Protein AF-A0AAW0WXD3-F1 (afdb_monomer)

Organism: Cherax quadricarinatus (NCBI:txid27406)

Nearest PDB structures (foldseek):
  3vmf-assembly1_B  TM=7.651E-01  e=6.359E-06  Aeropyrum pernix K1
  6xa1-assembly1_j  TM=8.093E-01  e=1.278E-04  Homo sapiens
  7zkt-assembly1_B  TM=1.974E-01  e=4.517E-01  Physcomitrium patens
  7zkt-assembly4_G  TM=2.011E-01  e=3.976E-01  Physcomitrium patens
  5j9s-assembly1_A  TM=2.166E-01  e=5.446E+00  Homo sapiens

Solvent-accessible surface area (backbone atoms only — not comparable to full-atom values): 7555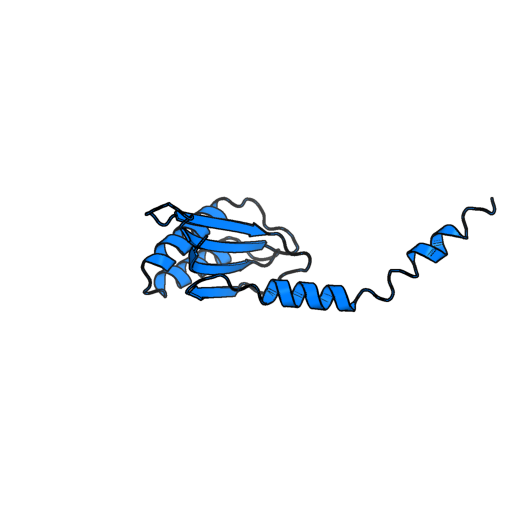 Å² total; per-residue (Å²): 114,50,37,58,41,16,37,25,39,37,37,29,26,86,60,59,69,67,59,55,52,51,52,52,50,53,51,48,74,70,51,87,47,75,62,55,45,56,29,48,54,51,50,51,55,54,58,72,68,54,90,75,64,46,77,32,7,41,36,37,43,30,21,35,28,27,53,82,94,52,92,63,73,45,74,47,76,47,80,43,72,52,99,56,67,42,88,53,75,48,75,46,75,30,77,61,33,70,67,55,62,70,62,52,53,53,52,54,57,55,57,71,61,65,76,60,69,70,52,62,74,54,63,69,67,70,70,69,81,79,120

pLDDT: mean 82.94, std 17.71, range [42.84, 97.44]

Radius of gyration: 19.72 Å; Cα contacts (8 Å, |Δi|>4): 209; chains: 1; bounding box: 39×28×71 Å

Secondary structure (DSSP, 8-state):
-EEEEEEEEEE-TTS-HHHHHHHHHHHHHH---HHHHHHHHHHHHHHHT-S---TT-EEEEEEEEE-TT--S-EEEEEEE--SS---S-EEEEEETS---HHHHHHHHHHHTTTTSHHHHHHHTTSSTT--

Structure (mmCIF, N/CA/C/O backbone):
data_AF-A0AAW0WXD3-F1
#
_entry.id   AF-A0AAW0WXD3-F1
#
loop_
_atom_site.group_PDB
_atom_site.id
_atom_site.type_symbol
_atom_site.label_atom_id
_atom_site.label_alt_id
_atom_site.label_comp_id
_atom_site.label_asym_id
_atom_site.label_entity_id
_atom_site.label_seq_id
_atom_site.pdbx_PDB_ins_code
_atom_site.Cartn_x
_atom_site.Cartn_y
_atom_site.Cartn_z
_atom_site.occupancy
_atom_site.B_iso_or_equiv
_atom_site.auth_seq_id
_atom_site.auth_comp_id
_atom_site.auth_asym_id
_atom_site.auth_atom_id
_atom_site.pdbx_PDB_model_num
ATOM 1 N N . MET A 1 1 ? -19.578 1.939 1.995 1.00 70.44 1 MET A N 1
ATOM 2 C CA . MET A 1 1 ? -18.272 1.509 2.557 1.00 70.44 1 MET A CA 1
ATOM 3 C C . MET A 1 1 ? -17.551 2.735 3.099 1.00 70.44 1 MET A C 1
ATOM 5 O O . MET A 1 1 ? -17.352 3.675 2.342 1.00 70.44 1 MET A O 1
ATOM 9 N N . SER A 1 2 ? -17.209 2.759 4.388 1.00 84.81 2 SER A N 1
ATOM 10 C CA . SER A 1 2 ? -16.475 3.871 5.017 1.00 84.81 2 SER A CA 1
ATOM 11 C C . SER A 1 2 ? -15.031 3.469 5.303 1.00 84.81 2 SER A C 1
ATOM 13 O O . SER A 1 2 ? -14.809 2.387 5.843 1.00 84.81 2 SER A O 1
ATOM 15 N N . VAL A 1 3 ? -14.066 4.338 5.000 1.00 88.19 3 VAL A N 1
ATOM 16 C CA . VAL A 1 3 ? -12.642 4.118 5.304 1.00 88.19 3 VAL A CA 1
ATOM 17 C C . VAL A 1 3 ? -12.271 4.937 6.531 1.00 88.19 3 VAL A C 1
ATOM 19 O O . VAL A 1 3 ? -12.545 6.131 6.575 1.00 88.19 3 VAL A O 1
ATOM 22 N N . LYS A 1 4 ? -11.640 4.321 7.530 1.00 89.31 4 LYS A N 1
ATOM 23 C CA . LYS A 1 4 ? -11.129 5.035 8.704 1.00 89.31 4 LYS A CA 1
ATOM 24 C C . LYS A 1 4 ? -9.805 5.714 8.381 1.00 89.31 4 LYS A C 1
ATOM 26 O O . LYS A 1 4 ? -9.699 6.936 8.447 1.00 89.31 4 LYS A O 1
ATOM 31 N N . GLU A 1 5 ? -8.825 4.919 7.971 1.00 92.31 5 GLU A N 1
ATOM 32 C CA . GLU A 1 5 ? -7.511 5.374 7.520 1.00 92.31 5 GLU A CA 1
ATOM 33 C C . GLU A 1 5 ? -7.030 4.477 6.382 1.00 92.31 5 GLU A C 1
ATOM 35 O O . GLU A 1 5 ? -7.223 3.257 6.426 1.00 92.31 5 GLU A O 1
ATOM 40 N N . GLY A 1 6 ? -6.435 5.095 5.367 1.00 94.38 6 GLY A N 1
ATOM 41 C CA . GLY A 1 6 ? -5.891 4.428 4.196 1.00 94.38 6 GLY A CA 1
ATOM 42 C C . GLY A 1 6 ? -4.425 4.771 3.968 1.00 94.38 6 GLY A C 1
ATOM 43 O O . GLY A 1 6 ? -3.950 5.852 4.321 1.00 94.38 6 GLY A O 1
ATOM 44 N N . VAL A 1 7 ? -3.731 3.828 3.348 1.00 95.12 7 VAL A N 1
ATOM 45 C CA . VAL A 1 7 ? -2.370 3.904 2.830 1.00 95.12 7 VAL A CA 1
ATOM 46 C C . VAL A 1 7 ? -2.447 3.655 1.330 1.00 95.12 7 VAL A C 1
ATOM 48 O O . VAL A 1 7 ? -3.154 2.760 0.864 1.00 95.12 7 VAL A O 1
ATOM 51 N N . THR A 1 8 ? -1.719 4.455 0.566 1.00 95.25 8 THR A N 1
ATOM 52 C CA . THR A 1 8 ? -1.429 4.203 -0.844 1.00 95.25 8 THR A CA 1
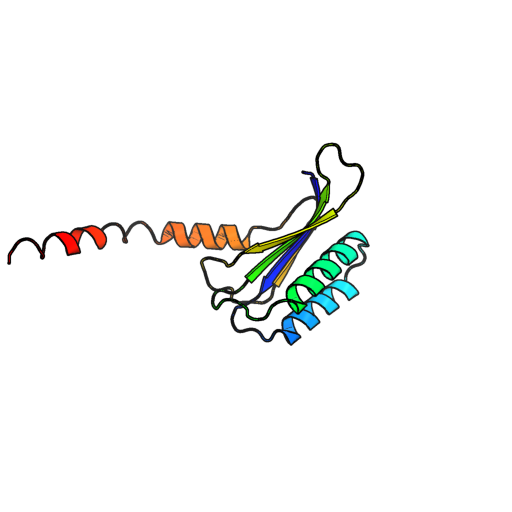ATOM 53 C C . THR A 1 8 ? 0.076 4.080 -0.990 1.00 95.25 8 THR A C 1
ATOM 55 O O . THR A 1 8 ? 0.787 5.005 -0.610 1.00 95.25 8 THR A O 1
ATOM 58 N N . LEU A 1 9 ? 0.554 2.939 -1.483 1.00 95.44 9 LEU A N 1
ATOM 59 C CA . LEU A 1 9 ? 1.973 2.651 -1.683 1.00 95.44 9 LEU A CA 1
ATOM 60 C C . LEU A 1 9 ? 2.252 2.465 -3.176 1.00 95.44 9 LEU A C 1
ATOM 62 O O . LEU A 1 9 ? 1.652 1.601 -3.817 1.00 95.44 9 LEU A O 1
ATOM 66 N N . HIS A 1 10 ? 3.170 3.261 -3.710 1.00 94.38 10 HIS A N 1
ATOM 67 C CA . HIS A 1 10 ? 3.672 3.187 -5.076 1.00 94.38 10 HIS A CA 1
ATOM 68 C C . HIS A 1 10 ? 5.020 2.478 -5.074 1.00 94.38 10 HIS A C 1
ATOM 70 O O . HIS A 1 10 ? 5.943 2.926 -4.404 1.00 94.38 10 HIS A O 1
ATOM 76 N N . ILE A 1 11 ? 5.135 1.384 -5.821 1.00 95.88 11 ILE A N 1
ATOM 77 C CA . ILE A 1 11 ? 6.328 0.540 -5.868 1.00 95.88 11 ILE A CA 1
ATOM 78 C C . ILE A 1 11 ? 6.857 0.537 -7.310 1.00 95.88 11 ILE A C 1
ATOM 80 O O . ILE A 1 11 ? 6.129 0.092 -8.201 1.00 95.88 11 ILE A O 1
ATOM 84 N N . PRO A 1 12 ? 8.085 1.019 -7.574 1.00 95.44 12 PRO A N 1
ATOM 85 C CA . PRO A 1 12 ? 8.717 0.922 -8.891 1.00 95.44 12 PRO A CA 1
ATOM 86 C C . PRO A 1 12 ? 8.890 -0.530 -9.348 1.00 95.44 12 PRO A C 1
ATOM 88 O O . PRO A 1 12 ? 8.996 -1.436 -8.528 1.00 95.44 12 PRO A O 1
ATOM 91 N N . GLY A 1 13 ? 8.920 -0.767 -10.660 1.00 94.81 13 GLY A N 1
ATOM 92 C CA . GLY A 1 13 ? 9.076 -2.120 -11.212 1.00 94.81 13 GLY A CA 1
ATOM 93 C C . GLY A 1 13 ? 10.490 -2.697 -11.110 1.00 94.81 13 GLY A C 1
ATOM 94 O O . GLY A 1 13 ? 10.668 -3.909 -11.151 1.00 94.81 13 GLY A O 1
ATOM 95 N N . ASP A 1 14 ? 11.483 -1.824 -10.971 1.00 93.56 14 ASP A N 1
ATOM 96 C CA . ASP A 1 14 ? 12.921 -2.105 -10.929 1.00 93.56 14 ASP A CA 1
ATOM 97 C C . ASP A 1 14 ? 13.514 -2.079 -9.512 1.00 93.56 14 ASP A C 1
ATOM 99 O O . ASP A 1 14 ? 14.718 -2.266 -9.348 1.00 93.56 14 ASP A O 1
ATOM 103 N N . ILE A 1 15 ? 12.687 -1.873 -8.484 1.00 94.75 15 ILE A N 1
ATOM 104 C CA . ILE A 1 15 ? 13.152 -1.800 -7.096 1.00 94.75 15 ILE A CA 1
ATOM 105 C C . ILE A 1 15 ? 13.407 -3.184 -6.492 1.00 94.75 15 ILE A C 1
ATOM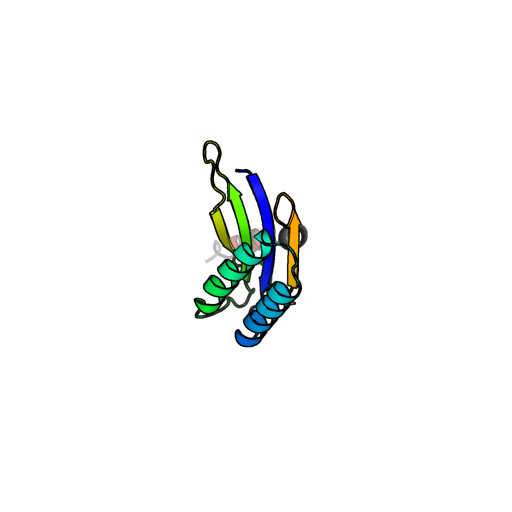 107 O O . ILE A 1 15 ? 12.691 -4.152 -6.774 1.00 94.75 15 ILE A O 1
ATOM 111 N N . PHE A 1 16 ? 14.379 -3.278 -5.582 1.00 93.12 16 PHE A N 1
ATOM 112 C CA . PHE A 1 16 ? 14.591 -4.502 -4.819 1.00 93.12 16 PHE A CA 1
ATOM 113 C C . PHE A 1 16 ? 13.506 -4.679 -3.749 1.00 93.12 16 PHE A C 1
ATOM 115 O O . PHE A 1 16 ? 13.200 -3.769 -2.980 1.00 93.12 16 PHE A O 1
ATOM 122 N N . PHE A 1 17 ? 12.967 -5.896 -3.625 1.00 91.75 17 PHE A N 1
ATOM 123 C CA . PHE A 1 17 ? 11.935 -6.218 -2.627 1.00 91.75 17 PHE A CA 1
ATOM 124 C C . PHE A 1 17 ? 12.325 -5.846 -1.195 1.00 91.75 17 PHE A C 1
ATOM 126 O O . PHE A 1 17 ? 11.482 -5.391 -0.422 1.00 91.75 17 PHE A O 1
ATOM 133 N N . GLN A 1 18 ? 13.599 -6.025 -0.840 1.00 93.31 18 GLN A N 1
ATOM 134 C CA . GLN A 1 18 ? 14.088 -5.703 0.497 1.00 93.31 18 GLN A CA 1
ATOM 135 C C . GLN A 1 18 ? 13.971 -4.204 0.805 1.00 93.31 18 GLN A C 1
ATOM 137 O O . GLN A 1 18 ? 13.637 -3.848 1.932 1.00 93.31 18 GLN A O 1
ATOM 142 N N . GLU A 1 19 ? 14.181 -3.330 -0.182 1.00 94.25 19 GLU A N 1
ATOM 143 C CA . GLU A 1 19 ? 14.034 -1.881 -0.006 1.00 94.25 19 GLU A CA 1
ATOM 144 C C . GLU A 1 19 ? 12.576 -1.510 0.271 1.00 94.25 19 GLU A C 1
ATOM 146 O O . GLU A 1 19 ? 12.297 -0.731 1.179 1.00 94.25 19 GLU A O 1
ATOM 151 N N . VAL A 1 20 ? 11.632 -2.145 -0.429 1.00 95.81 20 VAL A N 1
ATOM 152 C CA . VAL A 1 20 ? 10.192 -1.962 -0.184 1.00 95.81 20 VAL A CA 1
ATOM 153 C C . VAL A 1 20 ? 9.813 -2.418 1.227 1.00 95.81 20 VAL A C 1
ATOM 155 O O . VAL A 1 20 ? 9.076 -1.728 1.928 1.00 95.81 20 VAL A O 1
ATOM 158 N N . ILE A 1 21 ? 10.329 -3.569 1.670 1.00 95.75 21 ILE A N 1
ATOM 159 C CA . ILE A 1 21 ? 10.083 -4.098 3.019 1.00 95.75 21 ILE A CA 1
ATOM 160 C C . ILE A 1 21 ? 10.633 -3.150 4.089 1.00 95.75 21 ILE A C 1
ATOM 162 O O . ILE A 1 21 ? 9.926 -2.857 5.054 1.00 95.75 21 ILE A O 1
ATOM 166 N N . ASN A 1 22 ? 11.864 -2.663 3.920 1.00 96.06 22 ASN A N 1
ATOM 167 C CA . ASN A 1 22 ? 12.487 -1.721 4.850 1.00 96.06 22 ASN A CA 1
ATOM 168 C C . ASN A 1 22 ? 11.680 -0.421 4.929 1.00 96.06 22 ASN A C 1
ATOM 170 O O . ASN A 1 22 ? 11.369 0.042 6.023 1.00 96.06 22 ASN A O 1
ATOM 174 N N . TYR A 1 23 ? 11.247 0.100 3.781 1.00 96.75 23 TYR A N 1
ATOM 175 C CA . TYR A 1 23 ? 10.425 1.304 3.701 1.00 96.75 23 TYR A CA 1
ATOM 176 C C . TYR A 1 23 ? 9.088 1.160 4.445 1.00 96.75 23 TYR A C 1
ATOM 178 O O . TYR A 1 23 ? 8.684 2.048 5.196 1.00 96.75 23 TYR A O 1
ATOM 186 N N . ILE A 1 24 ? 8.411 0.013 4.307 1.00 96.31 24 ILE A N 1
ATOM 187 C CA . ILE A 1 24 ? 7.173 -0.266 5.054 1.00 96.31 24 ILE A CA 1
ATOM 188 C C . ILE A 1 24 ? 7.455 -0.373 6.560 1.00 96.31 24 ILE A C 1
ATOM 190 O O . ILE A 1 24 ? 6.665 0.113 7.368 1.00 96.31 24 ILE A O 1
ATOM 194 N N . TRP A 1 25 ? 8.575 -0.978 6.964 1.00 96.25 25 TRP A N 1
ATOM 195 C CA . TRP A 1 25 ? 8.963 -1.051 8.375 1.00 96.25 25 TRP A CA 1
ATOM 196 C C . TRP A 1 25 ? 9.230 0.322 8.990 1.00 96.25 25 TRP A C 1
ATOM 198 O O . TRP A 1 25 ? 8.764 0.594 10.096 1.00 96.25 25 TRP A O 1
ATOM 208 N N . GLU A 1 26 ? 9.927 1.204 8.277 1.00 95.88 26 GLU A N 1
ATOM 209 C CA . GLU A 1 26 ? 10.135 2.587 8.712 1.00 95.88 26 GLU A CA 1
ATOM 210 C C . GLU A 1 26 ? 8.799 3.316 8.895 1.00 95.88 26 GLU A C 1
ATOM 212 O O . GLU A 1 26 ? 8.589 3.989 9.905 1.00 95.88 26 GLU A O 1
ATOM 217 N N . ALA A 1 27 ? 7.849 3.107 7.980 1.00 94.81 27 ALA A N 1
ATOM 218 C CA . ALA A 1 27 ? 6.505 3.665 8.077 1.00 94.81 27 ALA A CA 1
ATOM 219 C C . ALA A 1 27 ? 5.714 3.158 9.296 1.00 94.81 27 ALA A C 1
ATOM 221 O O . ALA A 1 27 ? 5.023 3.941 9.956 1.00 94.81 27 ALA A O 1
ATOM 222 N N . ILE A 1 28 ? 5.829 1.864 9.610 1.00 95.88 28 ILE A N 1
ATOM 223 C CA . ILE A 1 28 ? 5.248 1.251 10.814 1.00 95.88 28 ILE A CA 1
ATOM 224 C C . ILE A 1 28 ? 5.857 1.882 12.067 1.00 95.88 28 ILE A C 1
ATOM 226 O O . ILE A 1 28 ? 5.131 2.276 12.974 1.00 95.88 28 ILE A O 1
ATOM 230 N N . ASN A 1 29 ? 7.178 2.029 12.117 1.00 95.62 29 ASN A N 1
ATOM 231 C CA . ASN A 1 29 ? 7.855 2.580 13.290 1.00 95.62 29 ASN A CA 1
ATOM 232 C C . ASN A 1 29 ? 7.578 4.080 13.478 1.00 95.62 29 ASN A C 1
ATOM 234 O O . ASN A 1 29 ? 7.520 4.564 14.608 1.00 95.62 29 ASN A O 1
ATOM 238 N N . ALA A 1 30 ? 7.369 4.819 12.386 1.00 94.44 30 ALA A N 1
ATOM 239 C CA . ALA A 1 30 ? 7.071 6.247 12.425 1.00 94.44 30 ALA A CA 1
ATOM 240 C C . ALA A 1 30 ? 5.603 6.558 12.772 1.00 94.44 30 ALA A C 1
ATOM 242 O O . ALA A 1 30 ? 5.303 7.645 13.279 1.00 94.44 30 ALA A O 1
ATOM 243 N N . THR A 1 31 ? 4.662 5.646 12.497 1.00 94.00 31 THR A N 1
ATOM 244 C CA . THR A 1 31 ? 3.237 5.920 12.718 1.00 94.00 31 THR A CA 1
ATOM 245 C C . THR A 1 31 ? 2.826 5.762 14.180 1.00 94.00 31 THR A C 1
ATOM 247 O O . THR A 1 31 ? 3.096 4.761 14.840 1.00 94.00 31 THR A O 1
ATOM 250 N N . LYS A 1 32 ? 2.084 6.751 14.687 1.00 94.81 32 LYS A N 1
ATOM 251 C CA . LYS A 1 32 ? 1.456 6.705 16.018 1.00 94.81 32 LYS A CA 1
ATOM 252 C C . LYS A 1 32 ? 0.021 6.175 15.980 1.00 94.81 32 LYS A C 1
ATOM 254 O O . LYS A 1 32 ? -0.583 5.984 17.032 1.00 94.81 32 LYS A O 1
ATOM 259 N N . SER A 1 33 ? -0.555 5.974 14.790 1.00 93.75 33 SER A N 1
ATOM 260 C CA . SER A 1 33 ? -1.944 5.525 14.673 1.00 93.75 33 SER A CA 1
ATOM 261 C C . SER A 1 33 ? -2.042 4.001 14.763 1.00 93.75 33 SER A C 1
ATOM 263 O O . SER A 1 33 ? -1.525 3.315 13.875 1.00 93.75 33 SER A O 1
ATOM 265 N N . PRO A 1 34 ? -2.778 3.445 15.745 1.00 93.00 34 PRO A N 1
ATOM 266 C CA . PRO A 1 34 ? -2.992 2.002 15.839 1.00 93.00 34 PRO A CA 1
ATOM 267 C C . PRO A 1 34 ? -3.775 1.439 14.641 1.00 93.00 34 PRO A C 1
ATOM 269 O O . PRO A 1 34 ? -3.691 0.245 14.359 1.00 93.00 34 PRO A O 1
ATOM 272 N N . PHE A 1 35 ? -4.526 2.270 13.908 1.00 94.00 35 PHE A N 1
ATOM 273 C CA . PHE A 1 35 ? -5.221 1.831 12.696 1.00 94.00 35 PHE A CA 1
ATOM 274 C C . PHE A 1 35 ? -4.249 1.703 11.523 1.00 94.00 35 PHE A C 1
ATOM 276 O O . PHE A 1 35 ? -4.261 0.676 10.847 1.00 94.00 35 PHE A O 1
ATOM 283 N N . LEU A 1 36 ? -3.352 2.680 11.332 1.00 94.81 36 LEU A N 1
ATOM 284 C CA . LEU A 1 36 ? -2.288 2.576 10.329 1.00 94.81 36 LEU A CA 1
ATOM 285 C C . LEU A 1 36 ? -1.347 1.405 10.614 1.00 94.81 36 LEU A C 1
ATOM 287 O O . LEU A 1 36 ? -0.943 0.745 9.666 1.00 94.81 36 LEU A O 1
ATOM 291 N N . HIS A 1 37 ? -1.058 1.089 11.882 1.00 95.94 37 HIS A N 1
ATOM 292 C CA . HIS A 1 37 ? -0.305 -0.123 12.243 1.00 95.94 37 HIS A CA 1
ATOM 293 C C . HIS A 1 37 ? -0.935 -1.388 11.642 1.00 95.94 37 HIS A C 1
ATOM 295 O O . HIS A 1 37 ? -0.252 -2.156 10.967 1.00 95.94 37 HIS A O 1
ATOM 301 N N . LYS A 1 38 ? -2.254 -1.574 11.801 1.00 95.44 38 LYS A N 1
ATOM 302 C CA . LYS A 1 38 ? -2.982 -2.716 11.210 1.00 95.44 38 LYS A CA 1
ATOM 303 C C . LYS A 1 38 ? -2.940 -2.711 9.679 1.00 95.44 38 LYS A C 1
ATOM 305 O O . LYS A 1 38 ? -2.782 -3.765 9.058 1.00 95.44 38 LYS A O 1
ATOM 310 N N . VAL A 1 39 ? -3.076 -1.532 9.073 1.00 96.25 39 VAL A N 1
ATOM 311 C CA . VAL A 1 39 ? -3.030 -1.373 7.614 1.00 96.25 39 VAL A CA 1
ATOM 312 C C . VAL A 1 39 ? -1.643 -1.729 7.076 1.00 96.25 39 VAL A C 1
ATOM 314 O O . VAL A 1 39 ? -1.540 -2.589 6.205 1.00 96.25 39 VAL A O 1
ATOM 317 N N . TYR A 1 40 ? -0.577 -1.144 7.622 1.00 97.44 40 TYR A N 1
ATOM 318 C CA . TYR A 1 40 ? 0.792 -1.426 7.194 1.00 97.44 40 TYR A CA 1
ATOM 319 C C . TYR A 1 40 ? 1.203 -2.877 7.437 1.00 97.44 40 TYR A C 1
ATOM 321 O O . TYR A 1 40 ? 1.856 -3.458 6.577 1.00 97.44 40 TYR A O 1
ATOM 329 N N . ALA A 1 41 ? 0.786 -3.493 8.548 1.00 96.25 41 ALA A N 1
ATOM 330 C CA . ALA A 1 41 ? 1.036 -4.914 8.785 1.00 96.25 41 ALA A CA 1
ATOM 331 C C . ALA A 1 41 ? 0.437 -5.788 7.668 1.00 96.25 41 ALA A C 1
ATOM 333 O O . ALA A 1 41 ? 1.084 -6.719 7.191 1.00 96.25 41 ALA A O 1
ATOM 334 N N . SER A 1 42 ? -0.763 -5.444 7.193 1.00 96.69 42 SER A N 1
ATOM 335 C CA . SER A 1 42 ? -1.410 -6.149 6.080 1.00 96.69 42 SER A CA 1
ATOM 336 C C . SER A 1 42 ? -0.693 -5.894 4.749 1.00 96.69 42 SER A C 1
ATOM 338 O O . SER A 1 42 ? -0.460 -6.831 3.990 1.00 96.69 42 SER A O 1
ATOM 340 N N . VAL A 1 43 ? -0.263 -4.652 4.484 1.00 96.56 43 VAL A N 1
ATOM 341 C CA . VAL A 1 43 ? 0.560 -4.317 3.304 1.00 96.56 43 VAL A CA 1
ATOM 342 C C . VAL A 1 43 ? 1.877 -5.091 3.309 1.00 96.56 43 VAL A C 1
ATOM 344 O O . VAL A 1 43 ? 2.281 -5.619 2.277 1.00 96.56 43 VAL A O 1
ATOM 347 N N . LEU A 1 44 ? 2.539 -5.196 4.462 1.00 96.56 44 LEU A N 1
ATOM 348 C CA . LEU A 1 44 ? 3.801 -5.914 4.601 1.00 96.56 44 LEU A CA 1
ATOM 349 C C . LEU A 1 44 ? 3.635 -7.402 4.274 1.00 96.56 44 LEU A C 1
ATOM 351 O O . LEU A 1 44 ? 4.463 -7.966 3.561 1.00 96.56 44 LEU A O 1
ATOM 355 N N . THR A 1 45 ? 2.565 -8.031 4.767 1.00 96.12 45 THR A N 1
ATOM 356 C CA . THR A 1 45 ? 2.215 -9.420 4.432 1.00 96.12 45 THR A CA 1
ATOM 357 C C . THR A 1 45 ? 2.009 -9.595 2.929 1.00 96.12 45 THR A C 1
ATOM 359 O O . THR A 1 45 ? 2.580 -10.508 2.335 1.00 96.12 45 THR A O 1
ATOM 362 N N . GLU A 1 46 ? 1.261 -8.688 2.297 1.00 94.75 46 GLU A N 1
ATOM 363 C CA . GLU A 1 46 ? 1.018 -8.717 0.853 1.00 94.75 46 GLU A CA 1
ATOM 364 C C . GLU A 1 46 ? 2.311 -8.575 0.044 1.00 94.75 46 GLU A C 1
ATOM 366 O O . GLU A 1 46 ? 2.528 -9.348 -0.887 1.00 94.75 46 GLU A O 1
ATOM 371 N N . VAL A 1 47 ? 3.193 -7.640 0.417 1.00 94.50 47 VAL A N 1
ATOM 372 C CA . VAL A 1 47 ? 4.479 -7.420 -0.264 1.00 94.50 47 VAL A CA 1
ATOM 373 C C . VAL A 1 47 ? 5.419 -8.611 -0.092 1.00 94.50 47 VAL A C 1
ATOM 375 O O . VAL A 1 47 ? 6.035 -9.032 -1.068 1.00 94.50 47 VAL A O 1
ATOM 378 N N . LYS A 1 48 ? 5.486 -9.216 1.101 1.00 93.75 48 LYS A N 1
ATOM 379 C CA . LYS A 1 48 ? 6.271 -10.442 1.338 1.00 93.75 48 LYS A CA 1
ATOM 380 C C . LYS A 1 48 ? 5.783 -11.633 0.507 1.00 93.75 48 LYS A C 1
ATOM 382 O O . LYS A 1 48 ? 6.573 -12.518 0.198 1.00 93.75 48 LYS A O 1
ATOM 387 N N . GLY A 1 49 ? 4.498 -11.663 0.152 1.00 92.75 49 GLY A N 1
ATOM 388 C CA . GLY A 1 49 ? 3.914 -12.691 -0.711 1.00 92.75 49 GLY A CA 1
ATOM 389 C C . GLY A 1 49 ? 4.165 -12.485 -2.210 1.00 92.75 49 GLY A C 1
ATOM 390 O O . GLY A 1 49 ? 3.827 -13.361 -3.011 1.00 92.75 49 GLY A O 1
ATOM 391 N N . LEU A 1 50 ? 4.731 -11.346 -2.625 1.00 90.94 50 LEU A N 1
ATOM 392 C CA . LEU A 1 50 ? 4.999 -11.068 -4.035 1.00 90.94 50 LEU A CA 1
ATOM 393 C C . LEU A 1 50 ? 6.221 -11.847 -4.526 1.00 90.94 50 LEU A C 1
ATOM 395 O O . LEU A 1 50 ? 7.288 -11.818 -3.926 1.00 90.94 50 LEU A O 1
ATOM 399 N N . ARG A 1 51 ? 6.073 -12.504 -5.682 1.00 89.06 51 ARG A N 1
ATOM 400 C CA . ARG A 1 51 ? 7.191 -13.171 -6.376 1.00 89.06 51 ARG A CA 1
ATOM 401 C C . ARG A 1 51 ? 7.908 -12.257 -7.366 1.00 89.06 51 ARG A C 1
ATOM 403 O O . ARG A 1 51 ? 9.088 -12.439 -7.630 1.00 89.06 51 ARG A O 1
ATOM 410 N N . LYS A 1 52 ? 7.171 -11.316 -7.959 1.00 91.00 52 LYS A N 1
ATOM 411 C CA . LYS A 1 52 ? 7.669 -10.344 -8.938 1.00 91.00 52 LYS A CA 1
ATOM 412 C C . LYS A 1 52 ? 6.837 -9.066 -8.890 1.00 91.00 52 LYS A C 1
ATOM 414 O O . LYS A 1 52 ? 5.641 -9.131 -8.600 1.00 91.00 52 LYS A O 1
ATOM 419 N N . ILE A 1 53 ? 7.463 -7.939 -9.207 1.00 93.38 53 ILE A N 1
ATOM 420 C CA . ILE A 1 53 ? 6.790 -6.662 -9.463 1.00 93.38 53 ILE A CA 1
ATOM 421 C C . ILE A 1 53 ? 6.733 -6.490 -10.987 1.00 93.38 53 ILE A C 1
ATOM 423 O O . ILE A 1 53 ? 7.630 -6.934 -11.701 1.00 93.38 53 ILE A O 1
ATOM 427 N N . ASN A 1 54 ? 5.632 -5.947 -11.507 1.00 95.62 54 ASN A N 1
ATOM 428 C CA . ASN A 1 54 ? 5.513 -5.654 -12.935 1.00 95.62 54 ASN A CA 1
ATOM 429 C C . ASN A 1 54 ? 6.508 -4.544 -13.331 1.00 95.62 54 ASN A C 1
ATOM 431 O O . ASN A 1 54 ? 6.821 -3.699 -12.503 1.00 95.62 54 ASN A O 1
ATOM 435 N N . GLU A 1 55 ? 6.963 -4.505 -14.585 1.00 95.31 55 GLU A N 1
ATOM 436 C CA . GLU A 1 55 ? 7.902 -3.482 -15.080 1.00 95.31 55 GLU A CA 1
ATOM 437 C C . GLU A 1 55 ? 7.394 -2.037 -14.913 1.00 95.31 55 GLU A C 1
ATOM 439 O O . GLU A 1 55 ? 8.177 -1.126 -14.638 1.00 95.31 55 GLU A O 1
ATOM 444 N N . ASN A 1 56 ? 6.073 -1.835 -14.998 1.00 93.62 56 ASN A N 1
ATOM 445 C CA . ASN A 1 56 ? 5.432 -0.545 -14.751 1.00 93.62 56 ASN A CA 1
ATOM 446 C C . ASN A 1 56 ? 5.304 -0.222 -13.253 1.00 93.62 56 ASN A C 1
ATOM 448 O O . ASN A 1 56 ? 4.937 0.894 -12.885 1.00 93.62 56 ASN A O 1
ATOM 452 N N . GLY A 1 57 ? 5.622 -1.173 -12.381 1.00 95.69 57 GLY A N 1
ATOM 453 C CA . GLY A 1 57 ? 5.476 -1.073 -10.939 1.00 95.69 57 GLY A CA 1
ATOM 454 C C . GLY A 1 57 ? 4.159 -1.643 -10.420 1.00 95.69 57 GLY A C 1
ATOM 455 O O . GLY A 1 57 ? 3.425 -2.360 -11.104 1.00 95.69 57 GLY A O 1
ATOM 456 N N . LEU A 1 58 ? 3.866 -1.334 -9.162 1.00 94.94 58 LEU A N 1
ATOM 457 C CA . LEU A 1 58 ? 2.676 -1.776 -8.449 1.00 94.94 58 LEU A CA 1
ATOM 458 C C . LEU A 1 58 ? 2.156 -0.654 -7.550 1.00 94.94 58 LEU A C 1
ATOM 460 O O . LEU A 1 58 ? 2.921 -0.025 -6.825 1.00 94.94 58 LEU A O 1
ATOM 464 N N . VAL A 1 59 ? 0.843 -0.438 -7.559 1.00 94.62 59 VAL A N 1
ATOM 465 C CA . VAL A 1 59 ? 0.154 0.420 -6.590 1.00 94.62 59 VAL A CA 1
ATOM 466 C C . VAL A 1 59 ? -0.642 -0.451 -5.630 1.00 94.62 59 VAL A C 1
ATOM 468 O O . VAL A 1 59 ? -1.432 -1.294 -6.063 1.00 94.62 59 VAL A O 1
ATOM 471 N N . ILE A 1 60 ? -0.457 -0.240 -4.330 1.00 95.50 60 ILE A N 1
ATOM 472 C CA . ILE A 1 60 ? -1.217 -0.908 -3.274 1.00 95.50 60 ILE A CA 1
ATOM 473 C C . ILE A 1 60 ? -2.082 0.123 -2.554 1.00 95.50 60 ILE A C 1
ATOM 475 O O . ILE A 1 60 ? -1.569 1.055 -1.943 1.00 95.50 60 ILE A O 1
ATOM 479 N N . TYR A 1 61 ? -3.394 -0.083 -2.593 1.00 94.81 61 TYR A N 1
ATOM 480 C CA . TYR A 1 61 ? -4.377 0.634 -1.788 1.00 94.81 61 TYR A CA 1
ATOM 481 C C . TYR A 1 61 ? -4.763 -0.244 -0.608 1.00 94.81 61 TYR A C 1
ATOM 483 O O . TYR A 1 61 ? -5.349 -1.305 -0.809 1.00 94.81 61 TYR A O 1
ATOM 491 N N . ALA A 1 62 ? -4.444 0.172 0.611 1.00 95.75 62 ALA A N 1
ATOM 492 C CA . ALA A 1 62 ? -4.743 -0.597 1.811 1.00 95.75 62 ALA A CA 1
ATOM 493 C C . ALA A 1 62 ? -5.408 0.280 2.857 1.00 95.75 62 ALA A C 1
ATOM 495 O O . ALA A 1 62 ? -4.936 1.381 3.120 1.00 95.75 62 ALA A O 1
ATOM 496 N N . GLY A 1 63 ? -6.529 -0.145 3.426 1.00 95.94 63 GLY A N 1
ATOM 497 C CA . GLY A 1 63 ? -7.278 0.717 4.330 1.00 95.94 63 GLY A CA 1
ATOM 498 C C . GLY A 1 63 ? -8.158 -0.047 5.288 1.00 95.94 63 GLY A C 1
ATOM 499 O O . GLY A 1 63 ? -8.680 -1.112 4.968 1.00 95.94 63 GLY A O 1
ATOM 500 N N . LEU A 1 64 ? -8.326 0.527 6.473 1.00 95.25 64 LEU A N 1
ATOM 501 C CA . LEU A 1 64 ? -9.215 -0.001 7.488 1.00 95.25 64 LEU A CA 1
ATOM 502 C C . LEU A 1 64 ? -10.645 0.442 7.156 1.00 95.25 64 LEU A C 1
ATOM 504 O O . LEU A 1 64 ? -11.013 1.599 7.373 1.00 95.25 64 LEU A O 1
ATOM 508 N N . CYS A 1 65 ? -11.428 -0.464 6.585 1.00 93.00 65 CYS A N 1
ATOM 509 C CA . CYS A 1 65 ? -12.742 -0.215 6.011 1.00 93.00 65 CYS A CA 1
ATOM 510 C C . CYS A 1 65 ? -13.841 -0.859 6.857 1.00 93.00 65 CYS A C 1
ATOM 512 O O . CYS A 1 65 ? -13.615 -1.842 7.549 1.00 93.00 65 CYS A O 1
ATOM 514 N N . ARG A 1 66 ? -15.048 -0.309 6.779 1.00 92.00 66 ARG A N 1
ATOM 515 C CA . ARG A 1 66 ? -16.258 -0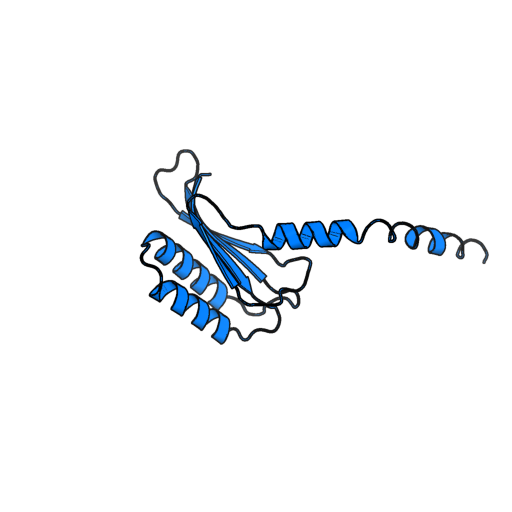.900 7.355 1.00 92.00 66 ARG A CA 1
ATOM 516 C C . ARG A 1 66 ? -17.353 -0.913 6.300 1.00 92.00 66 ARG A C 1
ATOM 518 O O . ARG A 1 66 ? -17.565 0.098 5.609 1.00 92.00 66 ARG A O 1
ATOM 525 N N . ARG A 1 67 ? -18.025 -2.052 6.146 1.00 86.94 67 ARG A N 1
ATOM 526 C CA . ARG A 1 67 ? -19.183 -2.172 5.255 1.00 86.94 67 ARG A CA 1
ATOM 527 C C . ARG A 1 67 ? -20.427 -1.613 5.926 1.00 86.94 67 ARG A C 1
ATOM 529 O O . ARG A 1 67 ? -20.475 -1.385 7.130 1.00 86.94 67 ARG A O 1
ATOM 536 N N . GLU A 1 68 ? -21.420 -1.302 5.111 1.00 84.31 68 GLU A N 1
ATOM 537 C CA . GLU A 1 68 ? -22.698 -0.829 5.624 1.00 84.31 68 GLU A CA 1
ATOM 538 C C . GLU A 1 68 ? -23.416 -1.982 6.333 1.00 84.31 68 GLU A C 1
ATOM 540 O O . GLU A 1 68 ? -23.482 -3.083 5.796 1.00 84.31 68 GLU A O 1
ATOM 545 N N . GLY A 1 69 ? -23.882 -1.745 7.560 1.00 84.81 69 GLY A N 1
ATOM 546 C CA . GLY A 1 69 ? -24.491 -2.778 8.406 1.00 84.81 69 GLY A CA 1
ATOM 547 C C . GLY A 1 69 ? -23.508 -3.611 9.240 1.00 84.81 69 GLY A C 1
ATOM 548 O O . GLY A 1 69 ? -23.947 -4.326 10.135 1.00 84.81 69 GLY A O 1
ATOM 549 N N . GLU A 1 70 ? -22.195 -3.485 9.026 1.00 86.50 70 GLU A N 1
ATOM 550 C CA . GLU A 1 70 ? -21.184 -4.164 9.845 1.00 86.50 70 GLU A CA 1
ATOM 551 C C . GLU A 1 70 ? -20.707 -3.274 10.998 1.00 86.50 70 GLU A C 1
ATOM 553 O O . GLU A 1 70 ? -20.544 -2.059 10.851 1.00 86.50 70 GLU A O 1
ATOM 558 N N . GLN A 1 71 ? -20.473 -3.875 12.168 1.00 78.69 71 GLN A N 1
ATOM 559 C CA . GLN A 1 71 ? -19.941 -3.156 13.331 1.00 78.69 71 GLN A CA 1
ATOM 560 C C . GLN A 1 71 ? -18.412 -3.056 13.306 1.00 78.69 71 GLN A C 1
ATOM 562 O O . GLN A 1 71 ? -17.854 -2.048 13.750 1.00 78.69 71 GLN A O 1
ATOM 567 N N . GLU A 1 72 ? -17.734 -4.069 12.766 1.00 89.81 72 GLU A N 1
ATOM 568 C CA . GLU A 1 72 ? -16.280 -4.184 12.818 1.00 89.81 72 GLU A CA 1
ATOM 569 C C . GLU A 1 72 ? -15.590 -3.575 11.597 1.00 89.81 72 GLU A C 1
ATOM 571 O O . GLU A 1 72 ? -16.145 -3.484 10.504 1.00 89.81 72 GLU A O 1
ATOM 576 N N . TYR A 1 73 ? -14.356 -3.122 11.808 1.00 89.69 73 TYR A N 1
ATOM 577 C CA . TYR A 1 73 ? -13.503 -2.650 10.729 1.00 89.69 73 TYR A CA 1
ATOM 578 C C . TYR A 1 73 ? -12.565 -3.770 10.272 1.00 89.69 73 TYR A C 1
ATOM 580 O O . TYR A 1 73 ? -11.820 -4.319 11.086 1.00 89.69 73 TYR A O 1
ATOM 588 N N . GLU A 1 74 ? -12.525 -4.019 8.967 1.00 93.69 74 GLU A N 1
ATOM 589 C CA . GLU A 1 74 ? -11.617 -4.955 8.304 1.00 93.69 74 GLU A CA 1
ATOM 590 C C . GLU A 1 74 ? -10.542 -4.206 7.505 1.00 93.69 74 GLU A C 1
ATOM 592 O O . GLU A 1 74 ? -10.772 -3.109 6.993 1.00 93.69 74 GLU A O 1
ATOM 597 N N . VAL A 1 75 ? -9.339 -4.773 7.392 1.00 94.56 75 VAL A N 1
ATOM 598 C CA . VAL A 1 75 ? -8.325 -4.211 6.491 1.00 94.56 75 VAL A CA 1
ATOM 599 C C . VAL A 1 75 ? -8.570 -4.753 5.091 1.00 94.56 75 VAL A C 1
ATOM 601 O O . VAL A 1 75 ? -8.503 -5.955 4.861 1.00 94.56 75 VAL A O 1
ATOM 604 N N . VAL A 1 76 ? -8.820 -3.855 4.146 1.00 93.69 76 VAL A N 1
ATOM 605 C CA . VAL A 1 76 ? -8.963 -4.179 2.726 1.00 93.69 76 VAL A CA 1
ATOM 606 C C . VAL A 1 76 ? -7.679 -3.784 2.018 1.00 93.69 76 VAL A C 1
ATOM 608 O O . VAL A 1 76 ? -7.222 -2.654 2.185 1.00 93.69 76 VAL A O 1
ATOM 611 N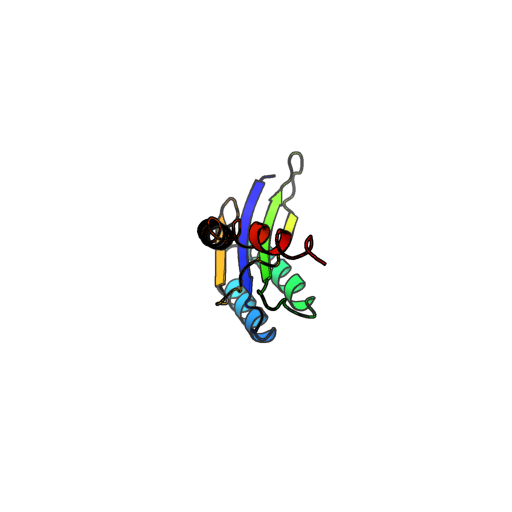 N . VAL A 1 77 ? -7.118 -4.687 1.211 1.00 95.06 77 VAL A N 1
ATOM 612 C CA . VAL A 1 77 ? -5.944 -4.415 0.373 1.00 95.06 77 VAL A CA 1
ATOM 613 C C . VAL A 1 77 ? -6.270 -4.689 -1.091 1.00 95.06 77 VAL A C 1
ATOM 615 O O . VAL A 1 77 ? -6.795 -5.742 -1.443 1.00 95.06 77 VAL A O 1
ATOM 618 N N . LYS A 1 78 ? -5.944 -3.738 -1.964 1.00 94.25 78 LYS A N 1
ATOM 619 C CA . LYS A 1 78 ? -6.127 -3.831 -3.410 1.00 94.25 78 LYS A CA 1
ATOM 620 C C . LYS A 1 78 ? -4.831 -3.485 -4.129 1.00 94.25 78 LYS A C 1
ATOM 622 O O . LYS A 1 78 ? -4.223 -2.453 -3.871 1.00 94.25 78 LYS A O 1
ATOM 627 N N . LYS A 1 79 ? -4.448 -4.342 -5.070 1.00 94.38 79 LYS A N 1
ATOM 628 C CA . LYS A 1 79 ? -3.234 -4.235 -5.884 1.00 94.38 79 LYS A CA 1
ATOM 629 C C . LYS A 1 79 ? -3.610 -3.856 -7.312 1.00 94.38 79 LYS A C 1
ATOM 631 O O . LYS A 1 79 ? -4.540 -4.436 -7.870 1.00 94.38 79 LYS A O 1
ATOM 636 N N . VAL A 1 80 ? -2.911 -2.891 -7.896 1.00 92.69 80 VAL A N 1
ATOM 637 C CA . VAL A 1 80 ? -3.157 -2.411 -9.261 1.00 92.69 80 VAL A CA 1
ATOM 638 C C . VAL A 1 80 ? -1.821 -2.218 -9.964 1.00 92.69 80 VAL A C 1
ATOM 640 O O . VAL A 1 80 ? -0.949 -1.521 -9.453 1.00 92.69 80 VAL A O 1
ATOM 643 N N . VAL A 1 81 ? -1.666 -2.813 -11.144 1.00 93.12 81 VAL A N 1
ATOM 644 C CA . VAL A 1 81 ? -0.563 -2.474 -12.048 1.00 93.12 81 VAL A CA 1
ATOM 645 C C . VAL A 1 81 ? -0.952 -1.189 -12.788 1.00 93.12 81 VAL A C 1
ATOM 647 O O . VAL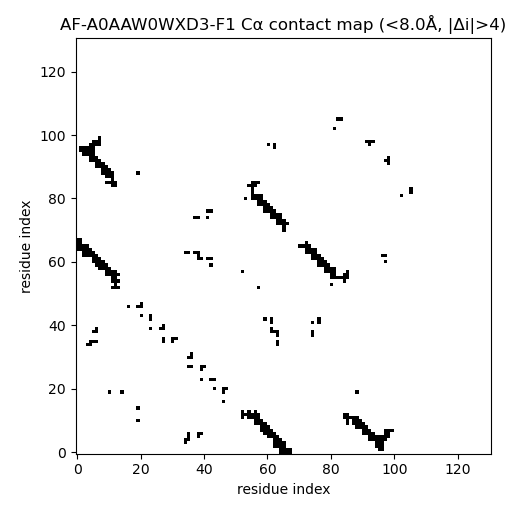 A 1 81 ? -2.016 -1.157 -13.413 1.00 93.12 81 VAL A O 1
ATOM 650 N N . PRO A 1 82 ? -0.162 -0.112 -12.689 1.00 90.25 82 PRO A N 1
ATOM 651 C CA . PRO A 1 82 ? -0.460 1.135 -13.378 1.00 90.25 82 PRO A CA 1
ATOM 652 C C . PRO A 1 82 ? -0.189 1.016 -14.890 1.00 90.25 82 PRO A C 1
ATOM 654 O O . PRO A 1 82 ? 0.643 0.211 -15.312 1.00 90.25 82 PRO A O 1
ATOM 657 N N . PRO A 1 83 ? -0.849 1.844 -15.721 1.00 84.81 83 PRO A N 1
ATOM 658 C CA . PRO A 1 83 ? -0.606 1.869 -17.165 1.00 84.81 83 PRO A CA 1
ATOM 659 C C . PRO A 1 83 ? 0.707 2.574 -17.547 1.00 84.81 83 PRO A C 1
ATOM 661 O O . PRO A 1 83 ? 1.132 2.476 -18.691 1.00 84.81 83 PRO A O 1
ATOM 664 N N . LEU A 1 84 ? 1.330 3.308 -16.616 1.00 85.88 84 LEU A N 1
ATOM 665 C CA . LEU A 1 84 ? 2.611 3.992 -16.804 1.00 85.88 84 LEU A CA 1
ATOM 666 C C . LEU A 1 84 ? 3.598 3.563 -15.722 1.00 85.88 84 LEU A C 1
ATOM 668 O O . LEU A 1 84 ? 3.197 3.301 -14.587 1.00 85.88 84 LEU A O 1
ATOM 672 N N . LYS A 1 85 ? 4.889 3.573 -16.069 1.00 91.81 85 LYS A N 1
ATOM 673 C CA . LYS A 1 85 ? 5.974 3.218 -15.155 1.00 91.81 85 LYS A CA 1
ATOM 674 C C . LYS A 1 85 ? 6.044 4.154 -13.941 1.00 91.81 85 LYS A C 1
ATOM 676 O O . LYS A 1 85 ? 6.204 5.369 -14.090 1.00 91.81 85 LYS A O 1
ATOM 681 N N . ILE A 1 86 ? 5.972 3.577 -12.741 1.00 90.38 86 ILE A N 1
ATOM 682 C CA . ILE A 1 86 ? 6.253 4.258 -11.470 1.00 90.38 86 ILE A CA 1
ATOM 683 C C . ILE A 1 86 ? 7.756 4.505 -11.369 1.00 90.38 86 ILE A C 1
ATOM 685 O O . ILE A 1 86 ? 8.556 3.592 -11.557 1.00 90.38 86 ILE A O 1
ATOM 689 N N . LYS A 1 87 ? 8.134 5.746 -11.057 1.00 89.38 87 LYS A N 1
ATOM 690 C CA . LYS A 1 87 ? 9.540 6.166 -10.987 1.00 89.38 87 LYS A CA 1
ATOM 691 C C . LYS A 1 87 ? 10.160 6.060 -9.597 1.00 89.38 87 LYS A C 1
ATOM 693 O O . LYS A 1 87 ? 11.370 5.920 -9.497 1.00 89.38 87 LYS A O 1
ATOM 698 N N . TYR A 1 88 ? 9.353 6.179 -8.544 1.00 91.50 88 TYR A N 1
ATOM 699 C CA . TYR A 1 88 ? 9.843 6.313 -7.173 1.00 91.50 88 TYR A CA 1
ATOM 700 C C . TYR A 1 88 ? 8.991 5.495 -6.207 1.00 91.50 88 TYR A C 1
ATOM 702 O O . TYR A 1 88 ? 7.785 5.345 -6.413 1.00 91.50 88 TYR A O 1
ATOM 710 N N . LEU A 1 89 ? 9.638 4.976 -5.163 1.00 94.19 89 LEU A N 1
ATOM 711 C CA . LEU A 1 89 ? 8.964 4.387 -4.014 1.00 94.19 89 LEU A CA 1
ATOM 712 C C . LEU A 1 89 ? 8.377 5.515 -3.165 1.00 94.19 89 LEU A C 1
ATOM 714 O O . LEU A 1 89 ? 9.109 6.378 -2.686 1.00 94.19 89 LEU A O 1
ATOM 718 N N . GLU A 1 90 ? 7.061 5.524 -2.999 1.00 93.31 90 GLU A N 1
ATOM 719 C CA . GLU A 1 90 ? 6.364 6.570 -2.248 1.00 93.31 90 GLU A CA 1
ATOM 720 C C . GLU A 1 90 ? 5.153 5.978 -1.533 1.00 93.31 90 GLU A C 1
ATOM 722 O O . GLU A 1 90 ? 4.399 5.202 -2.120 1.00 93.31 90 GLU A O 1
ATOM 727 N N . GLN A 1 91 ? 4.919 6.391 -0.288 1.00 92.56 91 GLN A N 1
ATOM 728 C CA . GLN A 1 91 ? 3.648 6.163 0.392 1.00 92.56 91 GLN A CA 1
ATOM 729 C C . GLN A 1 91 ? 2.920 7.466 0.699 1.00 92.56 91 GLN A C 1
ATOM 731 O O . GLN A 1 91 ? 3.529 8.488 1.015 1.00 92.56 91 GLN A O 1
ATOM 736 N N . ARG A 1 92 ? 1.591 7.396 0.708 1.00 92.25 92 ARG A N 1
ATOM 737 C CA . ARG A 1 92 ? 0.716 8.458 1.205 1.00 92.25 92 ARG A CA 1
ATOM 738 C C . ARG A 1 92 ? -0.346 7.881 2.119 1.00 92.25 92 ARG A C 1
ATOM 740 O O . ARG A 1 92 ? -0.891 6.812 1.850 1.00 92.25 92 ARG A O 1
ATOM 747 N N . THR A 1 93 ? -0.648 8.594 3.198 1.00 92.38 93 THR A N 1
ATOM 748 C CA . THR A 1 93 ? -1.717 8.230 4.130 1.00 92.38 93 THR A CA 1
ATOM 749 C C . THR A 1 93 ? -2.843 9.247 4.061 1.00 92.38 93 THR A C 1
ATOM 751 O O . THR A 1 93 ? -2.609 10.440 3.868 1.00 92.38 93 THR A O 1
ATOM 754 N N . ARG A 1 94 ? -4.086 8.784 4.210 1.00 90.81 94 ARG A N 1
ATOM 755 C CA . ARG A 1 94 ? -5.264 9.654 4.214 1.00 90.81 94 ARG A CA 1
ATOM 756 C C . ARG A 1 94 ? -6.288 9.160 5.230 1.00 90.81 94 ARG A C 1
ATOM 758 O O . ARG A 1 94 ? -6.663 7.989 5.243 1.00 90.81 94 ARG A O 1
ATOM 765 N N . LYS A 1 95 ? -6.763 10.062 6.092 1.00 90.50 95 LYS A N 1
ATOM 766 C CA . LYS A 1 95 ? -7.917 9.793 6.963 1.00 90.50 95 LYS A CA 1
ATOM 767 C C . LYS A 1 95 ? -9.196 9.865 6.136 1.00 90.50 95 LYS A C 1
ATOM 769 O O . LYS A 1 95 ? -9.338 10.767 5.314 1.00 90.50 95 LYS A O 1
ATOM 774 N N . GLY A 1 96 ? -10.122 8.935 6.347 1.00 88.12 96 GLY A N 1
ATOM 775 C CA . GLY A 1 96 ? -11.401 8.942 5.634 1.00 88.12 96 GLY A CA 1
ATOM 776 C C . GLY A 1 96 ? -11.359 8.420 4.192 1.00 88.12 96 GLY A C 1
ATOM 777 O O . GLY A 1 96 ? -12.384 8.461 3.519 1.00 88.12 96 GLY A O 1
ATOM 778 N N . GLY A 1 97 ? -10.212 7.954 3.678 1.00 88.12 97 GLY A N 1
ATOM 779 C CA . GLY A 1 97 ? -10.115 7.533 2.279 1.00 88.12 97 GLY A CA 1
ATOM 780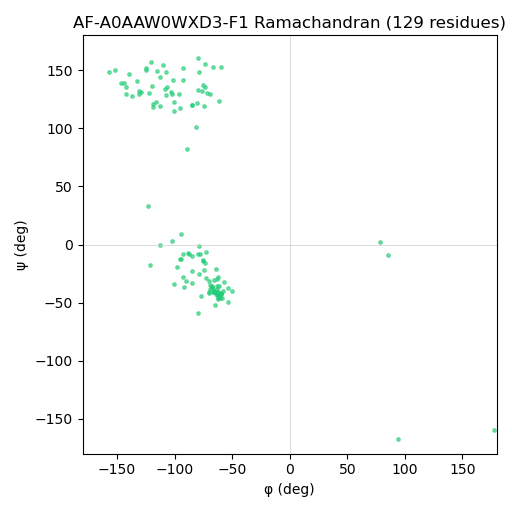 C C . GLY A 1 97 ? -8.723 7.095 1.837 1.00 88.12 97 GLY A C 1
ATOM 781 O O . GLY A 1 97 ? -7.874 6.757 2.655 1.00 88.12 97 GLY A O 1
ATOM 782 N N . PHE A 1 98 ? -8.510 7.128 0.522 1.00 83.75 98 PHE A N 1
ATOM 783 C CA . PHE A 1 98 ? -7.248 6.802 -0.142 1.00 83.75 98 PHE A CA 1
ATOM 784 C C . PHE A 1 98 ? -6.744 7.995 -0.950 1.00 83.75 98 PHE A C 1
ATOM 786 O O . PHE A 1 98 ? -7.524 8.872 -1.335 1.00 83.75 98 PHE A O 1
ATOM 793 N N . GLU A 1 99 ? -5.443 8.029 -1.202 1.00 79.56 99 GLU A N 1
ATOM 794 C CA . GLU A 1 99 ? -4.825 9.045 -2.042 1.00 79.56 99 GLU A CA 1
ATOM 795 C C . GLU A 1 99 ? -4.687 8.497 -3.464 1.00 79.56 99 GLU A C 1
ATOM 797 O O . GLU A 1 99 ? -4.016 7.494 -3.669 1.00 79.56 99 GLU A O 1
ATOM 802 N N . THR A 1 100 ? -5.349 9.114 -4.445 1.00 72.50 100 THR A N 1
ATOM 803 C CA . THR A 1 100 ? -5.375 8.626 -5.841 1.00 72.50 100 THR A CA 1
ATOM 804 C C . THR A 1 100 ? -4.656 9.544 -6.822 1.00 72.50 100 THR A C 1
ATOM 806 O O . THR A 1 100 ? -4.575 9.203 -8.003 1.00 72.50 100 THR A O 1
ATOM 809 N N . SER A 1 101 ? -4.098 10.667 -6.349 1.00 66.12 101 SER A N 1
ATOM 810 C CA . SER A 1 101 ? -3.503 11.718 -7.188 1.00 66.12 101 SER A CA 1
ATOM 811 C C . SER A 1 101 ? -2.514 11.189 -8.224 1.00 66.12 101 SER A C 1
ATOM 813 O O . SER A 1 101 ? -2.588 11.594 -9.377 1.00 66.12 101 SER A O 1
ATOM 815 N N . LEU A 1 102 ? -1.667 10.211 -7.884 1.00 62.53 102 LEU A N 1
ATOM 816 C CA . LEU A 1 102 ? -0.711 9.654 -8.845 1.00 62.53 102 LEU A CA 1
ATOM 817 C C . LEU A 1 102 ? -1.392 8.913 -10.011 1.00 62.53 102 LEU A C 1
ATOM 819 O O . LEU A 1 102 ? -0.980 9.060 -11.160 1.00 62.53 102 LEU A O 1
ATOM 823 N N . LEU A 1 103 ? -2.446 8.126 -9.752 1.00 61.94 103 LEU A N 1
ATOM 824 C CA . LEU A 1 103 ? -3.205 7.477 -10.829 1.00 61.94 103 LEU A CA 1
ATOM 825 C C . LEU A 1 103 ? -3.995 8.495 -11.650 1.00 61.94 103 LEU A C 1
ATOM 827 O O . LEU A 1 103 ? -4.152 8.303 -12.856 1.00 61.94 103 LEU A O 1
ATOM 831 N N . ASP A 1 104 ? -4.495 9.550 -11.014 1.00 63.16 104 ASP A N 1
ATOM 832 C CA . ASP A 1 104 ? -5.242 10.605 -11.690 1.00 63.16 104 ASP A CA 1
ATOM 833 C C . ASP A 1 104 ? -4.318 11.443 -12.593 1.00 63.16 104 ASP A C 1
ATOM 835 O O . ASP A 1 104 ? -4.655 11.667 -13.757 1.00 63.16 104 ASP A O 1
ATOM 839 N N . ASP A 1 105 ? -3.105 11.769 -12.140 1.00 60.09 105 ASP A N 1
ATOM 840 C CA . ASP A 1 105 ? -2.059 12.426 -12.934 1.00 60.09 105 ASP A CA 1
ATOM 841 C C . ASP A 1 105 ? -1.595 11.543 -14.104 1.00 60.09 105 ASP A C 1
ATOM 843 O O . ASP A 1 105 ? -1.458 12.008 -15.241 1.00 60.09 105 ASP A O 1
ATOM 847 N N . ILE A 1 106 ? -1.410 10.241 -13.858 1.00 57.56 106 ILE A N 1
ATOM 848 C CA . ILE A 1 106 ? -1.082 9.247 -14.891 1.00 57.56 106 ILE A CA 1
ATOM 849 C C . ILE A 1 106 ? -2.190 9.180 -15.956 1.00 57.56 106 ILE A C 1
ATOM 851 O O . ILE A 1 106 ? -1.898 9.216 -17.154 1.00 57.56 106 ILE A O 1
ATOM 855 N N . LYS A 1 107 ? -3.464 9.138 -15.545 1.00 60.09 107 LYS A N 1
ATOM 856 C CA . LYS A 1 107 ? -4.619 9.117 -16.460 1.00 60.09 107 LYS A CA 1
ATOM 857 C C . LYS A 1 107 ? -4.792 10.426 -17.231 1.00 60.09 107 LYS A C 1
ATOM 859 O O . LYS A 1 107 ? -5.201 10.404 -18.388 1.00 60.09 107 LYS A O 1
ATOM 864 N N . GLN A 1 108 ? -4.520 11.577 -16.620 1.00 57.22 108 GLN A N 1
ATOM 865 C CA . GLN A 1 108 ? -4.618 12.862 -17.317 1.00 57.22 108 GLN A CA 1
ATOM 866 C C . GLN A 1 108 ? -3.520 13.019 -18.372 1.00 57.22 108 GLN A C 1
ATOM 868 O O . GLN A 1 108 ? -3.785 13.518 -19.468 1.00 57.22 108 GLN A O 1
ATOM 873 N N . ARG A 1 109 ? -2.299 12.551 -18.081 1.00 53.28 109 ARG A N 1
ATOM 874 C CA . ARG A 1 109 ? -1.200 12.565 -19.054 1.00 53.28 109 ARG A CA 1
ATOM 875 C C . ARG A 1 109 ? -1.437 11.609 -20.218 1.00 53.28 109 ARG A C 1
ATOM 877 O O . ARG A 1 109 ? -1.117 11.986 -21.339 1.00 53.28 109 ARG A O 1
ATOM 884 N N . SER A 1 110 ? -2.050 10.442 -20.000 1.00 53.78 110 SER A N 1
ATOM 885 C CA . SER A 1 110 ? -2.412 9.547 -21.109 1.00 53.78 110 SER A CA 1
ATOM 886 C C . SER A 1 110 ? -3.505 10.136 -22.008 1.00 53.78 110 SER A C 1
ATOM 888 O O . SER A 1 110 ? -3.400 10.046 -23.227 1.00 53.78 110 SER A O 1
ATOM 890 N N . ARG A 1 111 ? -4.499 10.838 -21.440 1.00 48.69 111 ARG A N 1
ATOM 891 C CA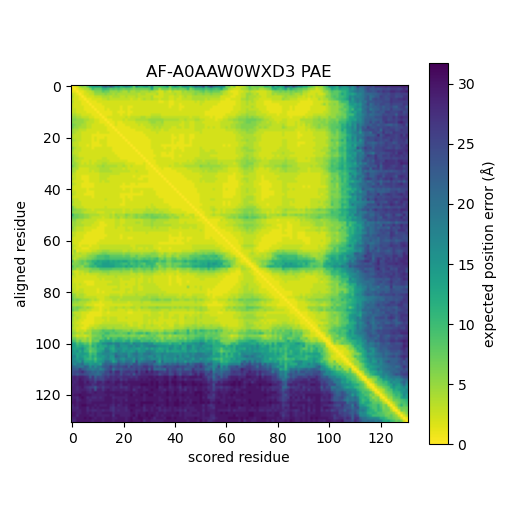 . ARG A 1 111 ? -5.554 11.519 -22.218 1.00 48.69 111 ARG A CA 1
ATOM 892 C C . ARG A 1 111 ? -5.032 12.633 -23.129 1.00 48.69 111 ARG A C 1
ATOM 894 O O . ARG A 1 111 ? -5.621 12.859 -24.179 1.00 48.69 111 ARG A O 1
ATOM 901 N N . LYS A 1 112 ? -3.935 13.309 -22.763 1.00 47.84 112 LYS A N 1
ATOM 902 C CA . LYS A 1 112 ? -3.300 14.339 -23.611 1.00 47.84 112 LYS A CA 1
ATOM 903 C C . LYS A 1 112 ? -2.500 13.773 -24.793 1.00 47.84 112 LYS A C 1
ATOM 905 O O . LYS A 1 112 ? -2.171 14.541 -25.688 1.00 47.84 112 LYS A O 1
ATOM 910 N N . ILE A 1 113 ? -2.194 12.473 -24.815 1.00 48.38 113 ILE A N 1
ATOM 911 C CA . ILE A 1 113 ? -1.466 11.830 -25.927 1.00 48.38 113 ILE A CA 1
ATOM 912 C C . ILE A 1 113 ? -2.434 11.423 -27.061 1.00 48.38 113 ILE A C 1
ATOM 914 O O . ILE A 1 113 ? -2.042 11.345 -28.221 1.00 48.38 113 ILE A O 1
ATOM 918 N N . THR A 1 114 ? -3.724 11.247 -26.761 1.00 45.88 114 THR A N 1
ATOM 919 C CA . THR A 1 114 ? -4.791 10.983 -27.744 1.00 45.88 114 THR A CA 1
ATOM 920 C C . THR A 1 114 ? -5.421 12.278 -28.273 1.00 45.88 114 THR A C 1
ATOM 922 O O . THR A 1 114 ? -6.472 12.699 -27.790 1.00 45.88 114 THR A O 1
ATOM 925 N N . PRO A 1 115 ? -4.786 12.921 -29.264 1.00 44.22 115 PRO A N 1
ATOM 926 C CA . PRO A 1 115 ? -5.534 13.260 -30.481 1.00 44.22 115 PRO A CA 1
ATOM 927 C C . PRO A 1 115 ? -4.920 12.659 -31.755 1.00 44.22 115 PRO A C 1
ATOM 929 O O . PRO A 1 115 ? -5.606 12.575 -32.765 1.00 44.22 115 PRO A O 1
ATOM 932 N N . HIS A 1 116 ? -3.656 12.220 -31.727 1.00 49.88 116 HIS A N 1
ATOM 933 C CA . HIS A 1 116 ? -2.913 11.883 -32.953 1.00 49.88 116 HIS A CA 1
ATOM 934 C C . HIS A 1 116 ? -2.888 10.385 -33.306 1.00 49.88 116 HIS A C 1
ATOM 936 O O . HIS A 1 116 ? -2.730 10.040 -34.470 1.00 49.88 116 HIS A O 1
ATOM 942 N N . LEU A 1 117 ? -3.162 9.485 -32.353 1.00 42.84 117 LEU A N 1
ATOM 943 C CA . LEU A 1 117 ? -3.217 8.030 -32.599 1.00 42.84 117 LEU A CA 1
ATOM 944 C C . LEU A 1 117 ? -4.522 7.540 -33.262 1.00 42.84 117 LEU A C 1
ATOM 946 O O . LEU A 1 117 ? -4.653 6.354 -33.544 1.00 42.84 117 LEU A O 1
ATOM 950 N N . GLN A 1 118 ? -5.491 8.426 -33.532 1.00 46.47 118 GLN A N 1
ATOM 951 C CA . GLN A 1 118 ? -6.637 8.086 -34.390 1.00 46.47 118 GLN A CA 1
ATOM 952 C C . GLN A 1 118 ? -6.349 8.267 -35.891 1.00 46.47 118 GLN A C 1
ATOM 954 O O . GLN A 1 118 ? -7.164 7.822 -36.692 1.00 46.47 118 GLN A O 1
ATOM 959 N N . GLN A 1 119 ? -5.222 8.877 -36.286 1.00 49.50 119 GLN A N 1
ATOM 960 C CA . GLN A 1 119 ? -4.870 9.038 -37.705 1.00 49.50 119 GLN A CA 1
ATOM 961 C C . GLN A 1 119 ? -4.003 7.890 -38.251 1.00 49.50 119 GLN A C 1
ATOM 963 O O . GLN A 1 119 ? -4.269 7.438 -39.360 1.00 49.50 119 GLN A O 1
ATOM 968 N N . GLU A 1 120 ? -3.075 7.319 -37.470 1.00 47.16 120 GLU A N 1
ATOM 969 C CA . GLU A 1 120 ? -2.255 6.177 -37.939 1.00 47.16 120 GLU A CA 1
ATOM 970 C C . GLU A 1 120 ? -3.080 4.903 -38.197 1.00 47.16 120 GLU A C 1
ATOM 972 O O . GLU A 1 120 ? -2.790 4.158 -39.126 1.00 47.16 120 GLU A O 1
ATOM 977 N N . ALA A 1 121 ? -4.176 4.685 -37.461 1.00 47.88 121 ALA A N 1
ATOM 978 C CA . ALA A 1 121 ? -5.058 3.533 -37.685 1.00 47.88 121 ALA A CA 1
ATOM 979 C C . ALA A 1 121 ? -5.916 3.632 -38.970 1.00 47.88 121 ALA A C 1
ATOM 981 O O . ALA A 1 121 ? -6.631 2.683 -39.298 1.00 47.88 121 ALA A O 1
ATOM 982 N N . VAL A 1 122 ? -5.891 4.770 -39.676 1.00 52.25 122 VAL A N 1
ATOM 983 C CA . VAL A 1 122 ? -6.646 4.980 -40.925 1.00 52.25 122 VAL A CA 1
ATOM 984 C C . VAL A 1 122 ? -5.750 4.823 -42.158 1.00 52.25 122 VAL A C 1
ATOM 986 O O . VAL A 1 122 ? -6.218 4.296 -43.165 1.00 52.25 122 VAL A O 1
ATOM 989 N N . GLU A 1 123 ? -4.469 5.199 -42.091 1.00 52.62 123 GLU A N 1
ATOM 990 C CA . GLU A 1 123 ? -3.553 5.102 -43.242 1.00 52.62 123 GLU A CA 1
ATOM 991 C C . GLU A 1 123 ? -3.126 3.663 -43.572 1.00 52.62 123 GLU A C 1
ATOM 993 O O . GLU A 1 123 ? -2.930 3.340 -44.742 1.00 52.62 123 GLU A O 1
ATOM 998 N N . GLU A 1 124 ? -3.084 2.760 -42.587 1.00 49.81 124 GLU A N 1
ATOM 999 C CA . GLU A 1 124 ? -2.681 1.362 -42.817 1.00 49.81 124 GLU A CA 1
ATOM 1000 C C . GLU A 1 124 ? -3.755 0.528 -43.552 1.00 49.81 124 GLU A C 1
ATOM 1002 O O . GLU A 1 124 ? -3.449 -0.505 -44.135 1.00 49.81 124 GLU A O 1
ATOM 1007 N N . ARG A 1 125 ? -5.014 0.995 -43.617 1.00 52.06 125 ARG A N 1
ATOM 1008 C CA . ARG A 1 125 ? -6.104 0.292 -44.327 1.00 52.06 125 ARG A CA 1
ATOM 1009 C C . ARG A 1 125 ? -6.233 0.622 -45.814 1.00 52.06 125 ARG A C 1
ATOM 1011 O O . ARG A 1 125 ? -7.023 -0.025 -46.492 1.00 52.06 125 ARG A O 1
ATOM 1018 N N . VAL A 1 126 ? -5.503 1.611 -46.333 1.00 55.25 126 VAL A N 1
ATOM 1019 C CA . VAL A 1 126 ? -5.650 2.049 -47.738 1.00 55.25 126 VAL A CA 1
ATOM 1020 C C . VAL A 1 126 ? -4.640 1.363 -48.674 1.00 55.25 126 VAL A C 1
ATOM 1022 O O . VAL A 1 126 ? -4.812 1.403 -49.888 1.00 55.25 126 VAL A O 1
ATOM 1025 N N . GLN A 1 127 ? -3.614 0.681 -48.149 1.00 54.28 127 GLN A N 1
ATOM 1026 C CA . GLN A 1 127 ? -2.595 0.014 -48.980 1.00 54.28 1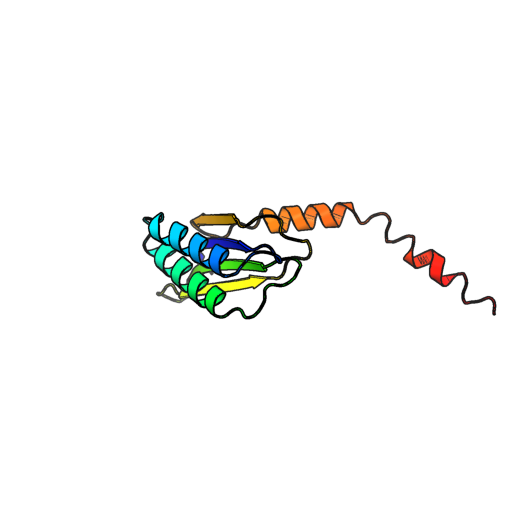27 GLN A CA 1
ATOM 1027 C C . GLN A 1 127 ? -2.844 -1.481 -49.246 1.00 54.28 127 GLN A C 1
ATOM 1029 O O . GLN A 1 127 ? -2.211 -2.031 -50.143 1.00 54.28 127 GLN A O 1
ATOM 1034 N N . GLU A 1 128 ? -3.775 -2.136 -48.545 1.00 53.84 128 GLU A N 1
ATOM 1035 C CA . GLU A 1 128 ? -4.043 -3.575 -48.735 1.00 53.84 128 GLU A CA 1
ATOM 1036 C C . GLU A 1 128 ? -5.084 -3.904 -49.824 1.00 53.84 128 GLU A C 1
ATOM 1038 O O . GLU A 1 128 ? -5.229 -5.068 -50.178 1.00 53.84 128 GLU A O 1
ATOM 1043 N N . GLU A 1 129 ? -5.781 -2.925 -50.413 1.00 48.75 129 GLU A N 1
ATOM 1044 C CA . GLU A 1 129 ? -6.838 -3.190 -51.416 1.00 48.75 129 GLU A CA 1
ATOM 1045 C C . GLU A 1 129 ? -6.349 -3.126 -52.883 1.00 48.75 129 GLU A C 1
ATOM 1047 O O . GLU A 1 129 ? -7.151 -3.161 -53.814 1.00 48.75 129 GLU A O 1
ATOM 1052 N N . ALA A 1 130 ? -5.032 -3.034 -53.109 1.00 45.41 130 ALA A N 1
ATOM 1053 C CA . ALA A 1 130 ? -4.428 -2.898 -54.442 1.00 45.41 130 ALA A CA 1
ATOM 1054 C C . ALA A 1 130 ? -3.394 -3.990 -54.795 1.00 45.41 130 ALA A C 1
ATOM 1056 O O . ALA A 1 130 ? -2.439 -3.709 -55.525 1.00 45.41 130 ALA A O 1
ATOM 1057 N N . VAL A 1 131 ? -3.590 -5.225 -54.313 1.00 47.91 131 VAL A N 1
ATOM 1058 C CA . VAL A 1 131 ? -2.904 -6.439 -54.810 1.00 47.91 131 VAL A CA 1
ATOM 1059 C C . VAL A 1 131 ? -3.904 -7.576 -54.975 1.00 47.91 131 VAL A C 1
ATOM 1061 O O . VAL A 1 131 ? -4.624 -7.871 -53.999 1.00 47.91 131 VAL A O 1
#

Foldseek 3Di:
DWFFKKKKKWFFQPDDLVVLLVVLVVVLVPDPDPQVVVQSVVVNVVSVPDPHADNLGKIKMWTQDDDPPGPHTDIDIDIDRAPHRDDDTDMDMDGGDYDCVVNVVSVVVVVVVPPPVVVVVPVVVPPPPPD

InterPro domains:
  IPR024049 eRF1, domain 1 [SSF55481] (7-88)

Sequence (131 aa):
MSVKEGVTLHIPGDIFFQEVINYIWEAINATKSPFLHKVYASVLTEVKGLRKINENGLVIYAGLCRREGEQEYEVVVKKVVPPLKIKYLEQRTRKGGFETSLLDDIKQRSRKITPHLQQEAVEERVQEEAV

Mean predicted aligned error: 10.44 Å